Protein AF-A0A969I7C7-F1 (afdb_monomer_lite)

Secondary structure (DSSP, 8-state):
--EEEEE---TT--HHHHHH-TTTT-EEEEE-SS---PPPPPP--

Foldseek 3Di:
DDKDKDAFACPPPDPVNCVVPVCGRHIDIDDDPDDDDDDDDDDDD

Structure (mmCIF, N/CA/C/O backbone):
data_AF-A0A969I7C7-F1
#
_entry.id   AF-A0A969I7C7-F1
#
loop_
_atom_site.group_PDB
_atom_site.id
_atom_site.type_symbol
_atom_site.label_atom_id
_atom_site.label_alt_id
_atom_site.label_comp_id
_atom_site.label_asym_id
_atom_site.label_entity_id
_atom_site.label_seq_id
_atom_site.pdbx_PDB_ins_code
_atom_site.Cartn_x
_atom_site.Cartn_y
_atom_site.Cartn_z
_atom_site.occupancy
_atom_site.B_iso_or_equiv
_atom_site.auth_seq_id
_atom_site.auth_comp_id
_atom_site.auth_asym_id
_atom_site.auth_atom_id
_atom_site.pdbx_PDB_model_num
ATOM 1 N N . MET A 1 1 ? -18.035 -8.748 8.392 1.00 68.44 1 MET A N 1
ATOM 2 C CA . MET A 1 1 ? -16.611 -8.778 7.989 1.00 68.44 1 MET A CA 1
ATOM 3 C C . MET A 1 1 ? -16.294 -7.451 7.317 1.00 68.44 1 MET A C 1
ATOM 5 O O . MET A 1 1 ? -17.114 -7.013 6.522 1.00 68.44 1 MET A O 1
ATOM 9 N N . SER A 1 2 ? -15.185 -6.799 7.669 1.00 89.44 2 SER A N 1
ATOM 10 C CA . SER A 1 2 ? -14.704 -5.554 7.042 1.00 89.44 2 SER A CA 1
ATOM 11 C C . SER A 1 2 ? -13.530 -5.839 6.096 1.00 89.44 2 SER A C 1
ATOM 13 O O . SER A 1 2 ? -12.860 -6.866 6.226 1.00 89.44 2 SER A O 1
ATOM 15 N N . THR A 1 3 ? -13.281 -4.937 5.143 1.00 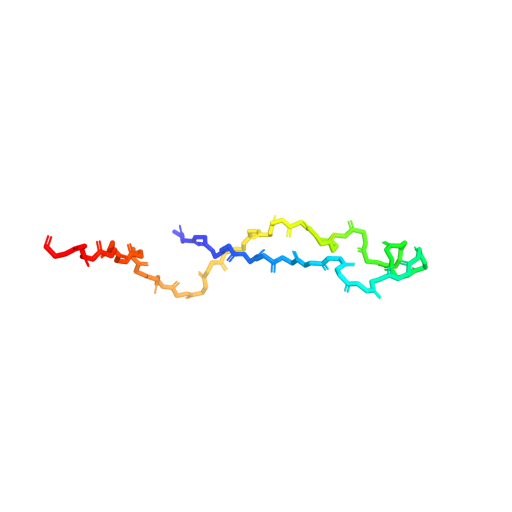95.69 3 THR A N 1
ATOM 16 C CA . THR A 1 3 ? -12.200 -5.061 4.151 1.00 95.69 3 THR A CA 1
ATOM 17 C C . THR A 1 3 ? -11.084 -4.065 4.444 1.00 95.69 3 THR A C 1
ATOM 19 O O . THR A 1 3 ? -11.345 -2.877 4.613 1.00 95.69 3 THR A O 1
ATOM 22 N N . GLY A 1 4 ? -9.840 -4.542 4.478 1.00 96.12 4 GLY A N 1
ATOM 23 C CA . GLY A 1 4 ? -8.648 -3.697 4.472 1.00 96.12 4 GLY A CA 1
ATOM 24 C C . GLY A 1 4 ? -8.127 -3.528 3.047 1.00 96.12 4 GLY A C 1
ATOM 25 O O . GLY A 1 4 ? -7.892 -4.527 2.364 1.00 96.12 4 GLY A O 1
ATOM 26 N N . TYR A 1 5 ? -7.943 -2.281 2.611 1.00 96.62 5 TYR A N 1
ATOM 27 C CA . TYR A 1 5 ? -7.369 -1.951 1.306 1.00 96.62 5 TYR A CA 1
ATOM 28 C C . TYR A 1 5 ? -5.896 -1.560 1.450 1.00 96.62 5 TYR A C 1
ATOM 30 O O . TYR A 1 5 ? -5.552 -0.753 2.311 1.00 96.62 5 TYR A O 1
ATOM 38 N N . VAL A 1 6 ? -5.029 -2.126 0.607 1.00 96.31 6 VAL A N 1
ATOM 39 C CA . VAL A 1 6 ? -3.576 -1.895 0.638 1.00 96.31 6 VAL A CA 1
ATOM 40 C C . VAL A 1 6 ? -3.102 -1.486 -0.750 1.00 96.31 6 VAL A C 1
ATOM 42 O O . VAL A 1 6 ? -3.284 -2.228 -1.718 1.00 96.31 6 VAL A O 1
ATOM 45 N N . THR A 1 7 ? -2.494 -0.306 -0.856 1.00 96.88 7 THR A N 1
ATOM 46 C CA . THR A 1 7 ? -1.844 0.148 -2.088 1.00 96.88 7 THR A CA 1
ATOM 47 C C . THR A 1 7 ? -0.443 -0.441 -2.195 1.00 96.88 7 THR A C 1
ATOM 49 O O . THR A 1 7 ? 0.266 -0.610 -1.204 1.00 96.88 7 THR A O 1
ATOM 52 N N . THR A 1 8 ? -0.033 -0.751 -3.419 1.00 97.44 8 THR A N 1
ATOM 53 C CA . THR A 1 8 ? 1.341 -1.150 -3.735 1.00 97.44 8 THR A CA 1
ATOM 54 C C . THR A 1 8 ? 1.875 -0.269 -4.863 1.00 97.44 8 THR A C 1
ATOM 56 O O . THR A 1 8 ? 1.112 0.454 -5.503 1.00 97.44 8 THR A O 1
ATOM 59 N N . ALA A 1 9 ? 3.186 -0.288 -5.098 1.00 96.81 9 ALA A N 1
ATO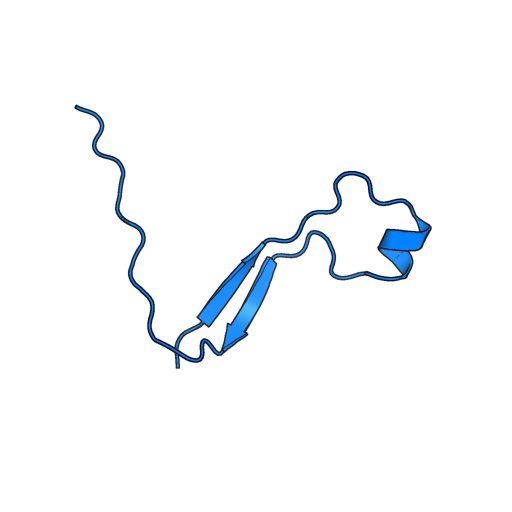M 60 C CA . ALA A 1 9 ? 3.828 0.554 -6.104 1.00 96.81 9 ALA A CA 1
ATOM 61 C C . ALA A 1 9 ? 4.839 -0.245 -6.926 1.00 96.81 9 ALA A C 1
ATOM 63 O O . ALA A 1 9 ? 5.365 -1.251 -6.460 1.00 96.81 9 ALA A O 1
ATOM 64 N N . THR A 1 10 ? 5.135 0.254 -8.124 1.00 97.38 10 THR A N 1
ATOM 65 C CA . THR A 1 10 ? 6.158 -0.294 -9.031 1.00 97.38 10 THR A CA 1
ATOM 66 C C . THR A 1 10 ? 7.376 0.617 -9.176 1.00 97.38 10 THR A C 1
ATOM 68 O O . THR A 1 10 ? 8.243 0.388 -10.017 1.00 97.38 10 THR A O 1
ATOM 71 N N . LYS A 1 11 ? 7.456 1.688 -8.374 1.00 97.19 11 LYS A N 1
ATOM 72 C CA . LYS A 1 11 ? 8.543 2.667 -8.463 1.00 97.19 11 LYS A CA 1
ATOM 73 C C . LYS A 1 11 ? 9.891 1.973 -8.245 1.00 97.19 11 LYS A C 1
ATOM 75 O O . LYS A 1 11 ? 10.097 1.357 -7.206 1.00 97.19 11 LYS A O 1
ATOM 80 N N . ASN A 1 12 ? 10.805 2.160 -9.198 1.00 97.25 12 ASN A N 1
ATOM 81 C CA . ASN A 1 12 ? 12.157 1.589 -9.231 1.00 97.25 12 ASN A CA 1
ATOM 82 C C . ASN A 1 12 ? 12.233 0.060 -9.413 1.00 97.25 12 ASN A C 1
ATOM 84 O O . ASN A 1 12 ? 13.302 -0.502 -9.200 1.00 97.25 12 ASN A O 1
ATOM 88 N N . MET A 1 13 ? 11.148 -0.610 -9.811 1.00 97.81 13 MET A N 1
ATOM 89 C CA . MET A 1 13 ? 11.209 -2.027 -10.180 1.00 97.81 13 MET A CA 1
ATOM 90 C C . MET A 1 13 ? 11.806 -2.205 -11.576 1.00 97.81 13 MET A C 1
ATOM 92 O O . MET A 1 13 ? 11.495 -1.450 -12.502 1.00 97.81 13 MET A O 1
ATOM 96 N N . THR A 1 14 ? 12.640 -3.226 -11.725 1.00 98.12 14 THR A N 1
ATOM 97 C CA . THR A 1 14 ? 13.107 -3.709 -13.026 1.00 98.12 14 THR A CA 1
ATOM 98 C C . THR A 1 14 ? 12.057 -4.612 -13.684 1.00 98.12 14 THR A C 1
ATOM 100 O O . THR A 1 14 ? 11.051 -4.976 -13.074 1.00 98.12 14 THR A O 1
ATOM 103 N N . ALA A 1 15 ? 12.279 -4.996 -14.944 1.00 96.44 15 ALA A N 1
ATOM 104 C CA . ALA A 1 15 ? 11.402 -5.948 -15.627 1.00 96.44 15 ALA A CA 1
ATOM 105 C C . ALA A 1 15 ? 11.372 -7.318 -14.923 1.00 96.44 15 ALA A C 1
ATOM 107 O O . ALA A 1 15 ? 10.303 -7.916 -14.804 1.00 96.44 15 ALA A O 1
ATOM 108 N N . ASP A 1 16 ? 12.516 -7.766 -14.402 1.00 97.94 16 ASP A N 1
ATOM 109 C CA . ASP A 1 16 ? 12.631 -9.035 -13.679 1.00 97.94 16 ASP A CA 1
ATOM 110 C C . ASP A 1 16 ? 11.869 -8.984 -12.348 1.00 97.94 16 ASP A C 1
ATOM 112 O O . ASP A 1 16 ? 11.139 -9.921 -12.019 1.00 97.94 16 ASP A O 1
ATOM 116 N N . ASP A 1 17 ? 11.934 -7.855 -11.630 1.00 97.44 17 ASP A N 1
ATOM 117 C CA . ASP A 1 17 ? 11.150 -7.653 -10.407 1.00 97.44 17 ASP A CA 1
ATOM 118 C C . ASP A 1 17 ? 9.644 -7.712 -10.696 1.00 97.44 17 ASP A C 1
ATOM 120 O O . ASP A 1 17 ? 8.877 -8.304 -9.938 1.00 97.44 17 ASP A O 1
ATOM 124 N N . ILE A 1 18 ? 9.189 -7.107 -11.798 1.00 96.44 18 ILE A N 1
ATOM 125 C CA . ILE A 1 18 ? 7.767 -7.121 -12.174 1.00 96.44 18 ILE A CA 1
ATOM 126 C C . ILE A 1 18 ? 7.327 -8.539 -12.549 1.00 96.44 18 ILE A C 1
ATOM 128 O O . ILE A 1 18 ? 6.240 -8.965 -12.154 1.00 96.44 18 ILE A O 1
ATOM 132 N N . ALA A 1 19 ? 8.168 -9.282 -13.271 1.00 97.12 19 ALA A N 1
ATOM 133 C CA . ALA A 1 19 ? 7.895 -10.674 -13.614 1.00 97.12 19 ALA A CA 1
ATOM 134 C C . ALA A 1 19 ? 7.794 -11.559 -12.360 1.00 97.12 19 ALA A C 1
ATOM 136 O O . ALA A 1 19 ? 6.911 -12.416 -12.280 1.00 97.12 19 ALA A O 1
ATOM 137 N N . GLN A 1 20 ? 8.651 -11.322 -11.363 1.00 98.12 20 GLN A N 1
ATOM 138 C CA . GLN A 1 20 ? 8.612 -12.026 -10.081 1.00 98.12 20 GLN A CA 1
ATOM 139 C C . GLN A 1 20 ? 7.401 -11.620 -9.224 1.00 98.12 20 GLN A C 1
ATOM 141 O O . GLN A 1 20 ? 6.812 -12.463 -8.541 1.00 98.12 20 GLN A O 1
ATOM 146 N N . TYR A 1 21 ? 7.007 -10.344 -9.265 1.00 96.31 21 TYR A N 1
ATOM 147 C CA . TYR A 1 21 ? 5.935 -9.775 -8.447 1.00 96.31 21 TYR A CA 1
ATOM 148 C C . TYR A 1 21 ? 4.815 -9.175 -9.308 1.00 96.31 21 TYR A C 1
ATOM 150 O O . TYR A 1 21 ? 4.576 -7.965 -9.268 1.00 96.31 21 TYR A O 1
ATOM 158 N N . PRO A 1 22 ? 4.027 -10.004 -10.015 1.00 95.56 22 PRO A N 1
ATOM 159 C CA . PRO A 1 22 ? 3.035 -9.525 -10.982 1.00 95.56 22 PRO A CA 1
ATOM 160 C C . PRO A 1 22 ? 1.881 -8.721 -10.358 1.00 95.56 22 PRO A C 1
ATOM 162 O O . PRO A 1 22 ? 1.108 -8.093 -11.073 1.00 95.56 22 PRO A O 1
ATOM 165 N N . LYS A 1 23 ? 1.735 -8.744 -9.025 1.00 96.69 23 LYS A N 1
ATOM 166 C CA . LYS A 1 23 ? 0.732 -7.953 -8.289 1.00 96.69 23 LYS A CA 1
ATOM 167 C C . LYS A 1 23 ? 1.254 -6.596 -7.802 1.00 96.69 23 LYS A C 1
ATOM 169 O O . LYS A 1 23 ? 0.469 -5.828 -7.246 1.00 96.69 23 LYS A O 1
ATOM 174 N N . ALA A 1 24 ? 2.541 -6.289 -7.970 1.00 96.25 24 ALA A N 1
ATOM 175 C CA . ALA A 1 24 ? 3.071 -4.974 -7.628 1.00 96.25 24 ALA A CA 1
ATOM 176 C C . ALA A 1 24 ? 2.372 -3.875 -8.453 1.00 96.25 24 ALA A C 1
ATOM 178 O O . ALA A 1 24 ? 2.083 -4.053 -9.633 1.00 96.25 24 ALA A O 1
ATOM 179 N N . GLY A 1 25 ? 2.048 -2.749 -7.813 1.00 95.81 25 GLY A N 1
ATOM 180 C CA . GLY A 1 25 ? 1.252 -1.665 -8.404 1.00 95.81 25 GLY A CA 1
ATOM 181 C C . GLY A 1 25 ? -0.265 -1.869 -8.358 1.00 95.81 25 GLY A C 1
ATOM 182 O O . GLY A 1 25 ? -1.006 -0.967 -8.741 1.00 95.81 25 GLY A O 1
ATOM 183 N N . SER A 1 26 ? -0.751 -3.015 -7.878 1.00 97.81 26 SER A N 1
ATOM 184 C CA . SER A 1 26 ? -2.186 -3.257 -7.703 1.00 97.81 26 SER A CA 1
ATOM 185 C C . SER A 1 26 ? -2.716 -2.676 -6.387 1.00 97.81 26 SER A C 1
ATOM 187 O O . SER A 1 26 ? -1.982 -2.530 -5.404 1.00 97.81 26 SER A O 1
ATOM 189 N N . LEU A 1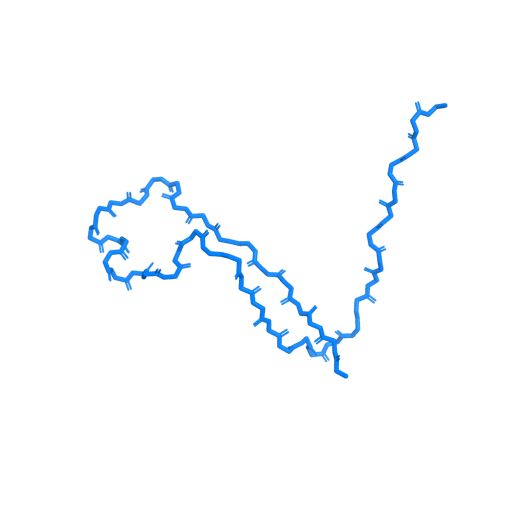 27 ? -4.024 -2.415 -6.350 1.00 97.62 27 LEU A N 1
ATOM 190 C CA . LEU A 1 27 ? -4.787 -2.246 -5.115 1.00 97.62 27 LEU A CA 1
ATOM 191 C C . LEU A 1 27 ? -5.243 -3.624 -4.623 1.00 97.62 27 LEU A C 1
ATOM 193 O O . LEU A 1 27 ? -5.913 -4.355 -5.353 1.00 97.62 27 LEU A O 1
ATOM 197 N N . LEU A 1 28 ? -4.877 -3.983 -3.396 1.00 97.31 28 LEU A N 1
ATOM 198 C CA . LEU A 1 28 ? -5.190 -5.283 -2.803 1.00 97.31 28 LEU A CA 1
ATOM 199 C C . LEU A 1 28 ? -6.292 -5.143 -1.747 1.00 97.31 28 LEU A C 1
ATOM 201 O O . LEU A 1 28 ? -6.351 -4.136 -1.042 1.00 97.31 28 LEU A O 1
ATOM 205 N N . ALA A 1 29 ? -7.139 -6.166 -1.623 1.00 97.19 29 ALA A N 1
ATOM 206 C CA . ALA A 1 29 ? -8.231 -6.225 -0.655 1.00 97.19 29 ALA A CA 1
ATOM 207 C C . ALA A 1 29 ? -8.123 -7.494 0.201 1.00 97.19 29 ALA A C 1
ATOM 209 O O . ALA A 1 29 ? -7.986 -8.597 -0.332 1.00 97.19 29 ALA A O 1
ATOM 210 N N . PHE A 1 30 ? -8.209 -7.338 1.521 1.00 96.12 30 PHE A N 1
ATOM 211 C CA . PHE A 1 30 ? -8.095 -8.431 2.490 1.00 96.12 30 PHE A CA 1
ATOM 212 C C . PHE A 1 30 ? -9.238 -8.395 3.501 1.00 96.12 30 PHE A C 1
ATOM 214 O O . PHE A 1 30 ? -9.789 -7.332 3.789 1.00 96.12 30 PHE A O 1
ATOM 221 N N . VAL A 1 31 ? -9.564 -9.549 4.087 1.00 97.25 31 VAL A N 1
ATOM 222 C CA . VAL A 1 31 ? -10.439 -9.599 5.266 1.00 97.25 31 VAL A CA 1
ATOM 223 C C . VAL A 1 31 ? -9.693 -8.954 6.430 1.00 97.25 31 VAL A C 1
ATOM 225 O O . VAL A 1 31 ? -8.626 -9.425 6.823 1.00 97.25 31 VAL A O 1
ATOM 228 N N . ALA A 1 32 ? -10.234 -7.864 6.965 1.00 95.56 32 ALA A N 1
ATOM 229 C CA . ALA A 1 32 ? -9.611 -7.171 8.080 1.00 95.56 32 ALA A CA 1
ATOM 230 C C . ALA A 1 32 ? -9.833 -7.959 9.388 1.00 95.56 32 ALA A C 1
ATOM 232 O O . ALA A 1 32 ? -10.967 -8.362 9.667 1.00 95.56 32 ALA A O 1
ATOM 233 N N . PRO A 1 33 ? -8.787 -8.163 10.212 1.00 94.56 33 PRO A N 1
ATOM 234 C CA . PRO A 1 33 ? -8.913 -8.879 11.483 1.00 94.56 33 PRO A CA 1
ATOM 235 C C . PRO A 1 33 ? -9.602 -8.039 12.568 1.00 94.56 33 PRO A C 1
ATOM 237 O O . PRO A 1 33 ? -10.047 -8.576 13.577 1.00 94.56 33 PRO A O 1
ATOM 240 N N . VAL A 1 34 ? -9.680 -6.720 12.366 1.00 94.06 34 VAL A N 1
ATOM 241 C CA . VAL A 1 34 ? -10.266 -5.744 13.291 1.00 94.06 34 VAL A CA 1
ATOM 242 C C . VAL A 1 34 ? -11.087 -4.704 12.525 1.00 94.06 34 VAL A C 1
ATOM 244 O O . VAL A 1 34 ? -10.893 -4.498 11.324 1.00 94.06 34 VAL A O 1
ATOM 247 N N . ALA A 1 35 ? -12.013 -4.039 13.218 1.00 94.25 35 ALA A N 1
ATOM 248 C CA . ALA A 1 35 ? -12.772 -2.926 12.654 1.00 94.25 35 ALA A CA 1
ATOM 249 C C . ALA A 1 35 ? -11.904 -1.657 12.557 1.00 94.25 35 ALA A C 1
ATOM 251 O O . ALA A 1 35 ? -11.133 -1.358 13.467 1.00 94.25 35 ALA A O 1
ATOM 252 N N . GLY A 1 36 ? -12.038 -0.926 11.448 1.00 93.00 36 GLY A N 1
ATOM 253 C CA . GLY A 1 36 ? -11.416 0.384 11.245 1.00 93.00 36 GLY A CA 1
ATOM 254 C C . GLY A 1 36 ? -12.376 1.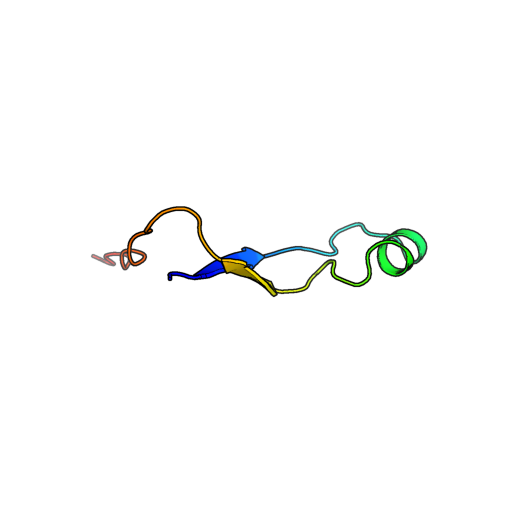538 11.544 1.00 93.00 36 GLY A C 1
ATOM 255 O O . GLY A 1 36 ? -13.428 1.348 12.151 1.00 93.00 36 GLY A O 1
ATOM 256 N N . PHE A 1 37 ? -12.021 2.731 11.073 1.00 94.81 37 PHE A N 1
ATOM 257 C CA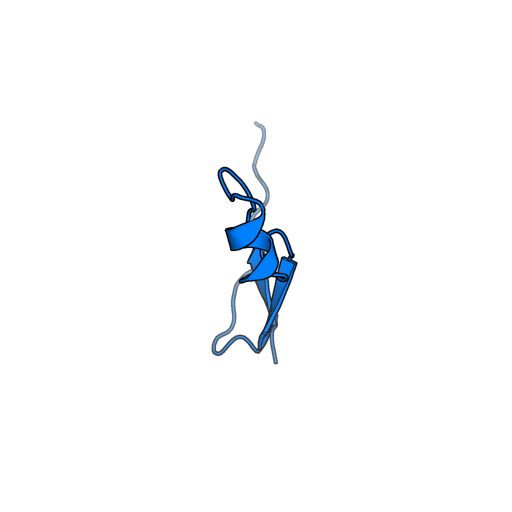 . PHE A 1 37 ? -12.855 3.930 11.135 1.00 94.81 37 PHE A CA 1
ATOM 258 C C . PHE A 1 37 ? -12.877 4.630 9.771 1.00 94.81 37 PHE A C 1
ATOM 260 O O . PHE A 1 37 ? -11.950 4.482 8.974 1.00 94.81 37 PHE A O 1
ATOM 267 N N . GLU A 1 38 ? -13.933 5.396 9.510 1.00 94.31 38 GLU A N 1
ATOM 268 C CA . GLU A 1 38 ? -14.061 6.204 8.295 1.00 94.31 38 GLU A CA 1
ATOM 269 C C . GLU A 1 38 ? -13.044 7.351 8.293 1.00 94.31 38 GLU A C 1
ATOM 271 O O . GLU A 1 38 ? -12.901 8.065 9.288 1.00 94.31 38 GLU A O 1
ATOM 276 N N . GLN A 1 39 ? -12.344 7.559 7.174 1.00 94.69 39 GLN A N 1
ATOM 277 C CA . GLN A 1 39 ? -11.339 8.617 7.077 1.00 94.69 39 GLN A CA 1
ATOM 278 C C . GLN A 1 39 ? -11.984 10.003 7.236 1.00 94.69 39 GLN A C 1
ATOM 280 O O . GLN A 1 39 ? -12.870 10.396 6.473 1.00 94.69 39 GLN A O 1
ATOM 285 N N . THR A 1 40 ? -11.494 10.782 8.202 1.00 97.06 40 THR A N 1
ATOM 286 C CA . THR A 1 40 ? -11.990 12.138 8.459 1.00 97.06 40 THR A CA 1
ATOM 287 C C . THR A 1 40 ? -11.715 13.070 7.278 1.00 97.06 40 THR A C 1
ATOM 289 O O . THR A 1 40 ? -10.636 13.057 6.682 1.00 97.06 40 THR A O 1
ATOM 292 N N . ARG A 1 41 ? -12.683 13.936 6.964 1.00 97.06 41 ARG A N 1
ATOM 293 C CA . ARG A 1 41 ? -12.525 14.996 5.960 1.00 97.06 41 ARG A CA 1
ATOM 294 C C . ARG A 1 41 ? -11.640 16.130 6.482 1.00 97.06 41 ARG A C 1
ATOM 296 O O . ARG A 1 41 ? -11.738 16.514 7.645 1.00 97.06 41 ARG A O 1
ATOM 303 N N . ALA A 1 42 ? -10.827 16.711 5.602 1.00 96.75 42 ALA A N 1
ATOM 304 C CA . ALA A 1 42 ? -10.062 17.915 5.917 1.00 96.75 42 ALA A CA 1
ATOM 305 C C . ALA A 1 42 ? -10.997 19.129 6.102 1.00 96.75 42 ALA A C 1
ATOM 307 O O . 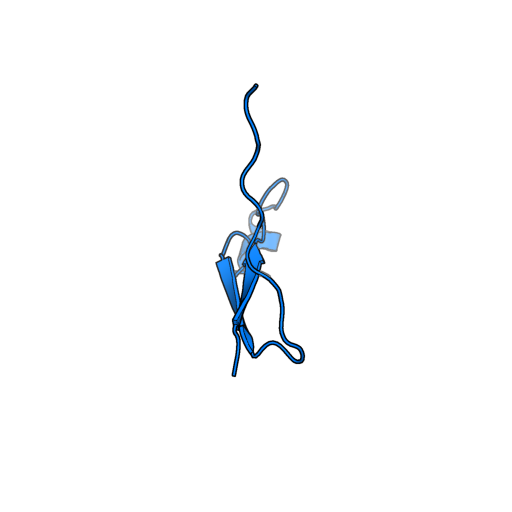ALA A 1 42 ? -11.939 19.311 5.330 1.00 96.75 42 ALA A O 1
ATOM 308 N N . LYS A 1 43 ? -10.726 19.975 7.106 1.00 96.50 43 LYS A N 1
ATOM 309 C CA . LYS A 1 43 ? -11.405 21.266 7.315 1.00 96.50 43 LYS A CA 1
ATOM 310 C C . LYS A 1 43 ? -10.597 22.370 6.623 1.00 96.50 43 LYS A C 1
ATOM 312 O O . LYS A 1 43 ? -9.409 22.488 6.902 1.00 96.50 43 LYS A O 1
ATOM 317 N N . LEU A 1 44 ? -11.224 23.162 5.749 1.00 93.81 44 LEU A N 1
ATOM 318 C CA . LEU A 1 44 ? -10.522 24.105 4.858 1.00 93.81 44 LEU A CA 1
ATOM 319 C C . LEU A 1 44 ? -10.501 25.582 5.311 1.00 93.81 44 LEU A C 1
ATOM 321 O O . LEU A 1 44 ? -10.005 26.418 4.565 1.00 93.81 44 LEU A O 1
ATOM 325 N N . GLY A 1 45 ? -10.941 25.890 6.536 1.00 86.44 45 GLY A N 1
ATOM 326 C CA . GLY A 1 45 ? -11.061 27.271 7.032 1.00 86.44 45 GLY A CA 1
ATOM 327 C C . GLY A 1 45 ? -12.456 27.839 6.844 1.00 86.44 45 GLY A C 1
ATOM 328 O O . GLY A 1 45 ? -13.083 27.527 5.811 1.00 86.44 45 GLY A O 1
#

pLDDT: mean 95.37, std 4.59, range [68.44, 98.12]

Sequence (45 aa):
MSTGYVTTATKNMTADDIAQYPKAGSLLAFVAPVAGFEQTRAKLG

Radius of gyration: 15.66 Å; chains: 1; bounding box: 30×39×29 Å